Protein AF-A0AAV1AMB6-F1 (afdb_monomer_lite)

InterPro domains:
  IPR016067 S-adenosylmethionine decarboxylase, core [SSF56276] (32-136)
  IPR048283 S-adenosylmethionine decarboxylase-like [PF01536] (39-136)
  IPR048283 S-adenosylmethionine decarboxylase-like [PTHR11570] (51-136)

Secondary structure (DSSP, 8-state):
-EEEEEESS-------HHHHHHHSSS-EEEEEESTTSSS-EEEEEEGGGS--S-------GGG---EEEEE--S--HHHHHTTBGGG-S-HHHHHHHTSGGGTSTT-EEEEEE-SSB-EEEEEEETTEEEEEEE--

Radius of gyration: 18.27 Å; chains: 1; bounding box: 45×39×48 Å

Sequence (136 aa):
MALSVSRAMSKGIVMTVPVLDELRPLQIAVSRLNPLSRHHYHHHTPFDLLPNCASADSVSPADSVYTLEMCMTGLDREKASVFFKEQTGSAAEMTVNSGIRKILPNSEICDLDFEPCGYSMNSVEGPVVSTIHITP

pLDDT: mean 76.68, std 20.26, range [31.86, 97.88]

Organism: Vicia faba (NCBI:txid3906)

Structure (mmCIF, N/CA/C/O backbone):
data_AF-A0AAV1AMB6-F1
#
_entry.id   AF-A0AAV1AMB6-F1
#
loop_
_atom_site.group_PDB
_atom_site.id
_atom_site.type_symbol
_atom_site.label_atom_id
_atom_site.label_alt_id
_atom_site.label_comp_id
_atom_site.label_asym_id
_atom_site.label_entity_id
_atom_site.label_seq_id
_atom_site.pdbx_PDB_ins_code
_atom_site.Cartn_x
_atom_site.Cartn_y
_atom_site.Cartn_z
_atom_site.occupancy
_atom_site.B_iso_or_equiv
_atom_site.auth_seq_id
_atom_site.auth_comp_id
_atom_site.auth_asym_id
_atom_site.auth_atom_id
_atom_site.pdbx_PDB_model_num
ATOM 1 N N . MET A 1 1 ? 0.032 6.257 3.349 1.00 52.72 1 MET A N 1
ATOM 2 C CA . MET A 1 1 ? 0.158 4.915 2.740 1.00 52.72 1 MET A CA 1
ATOM 3 C C . MET A 1 1 ? 1.178 4.991 1.621 1.00 52.72 1 MET A C 1
ATOM 5 O O . MET A 1 1 ? 1.025 5.828 0.741 1.00 52.72 1 MET A O 1
ATOM 9 N N . ALA A 1 2 ? 2.216 4.166 1.682 1.00 42.75 2 ALA A N 1
ATOM 10 C CA . ALA A 1 2 ? 3.130 3.942 0.570 1.00 42.75 2 ALA A CA 1
ATOM 11 C C . ALA A 1 2 ? 2.817 2.562 -0.017 1.00 42.75 2 ALA A C 1
ATOM 13 O O . ALA A 1 2 ? 2.821 1.593 0.735 1.00 42.75 2 ALA A O 1
ATOM 14 N N . LEU A 1 3 ? 2.493 2.481 -1.307 1.00 43.34 3 LEU A N 1
ATOM 15 C CA . LEU A 1 3 ? 2.370 1.223 -2.049 1.00 43.34 3 LEU A CA 1
ATOM 16 C C . LEU A 1 3 ? 3.517 1.175 -3.055 1.00 43.34 3 LEU A C 1
ATOM 18 O O . LEU A 1 3 ? 3.627 2.078 -3.882 1.00 43.34 3 LEU A O 1
ATOM 22 N N . SER A 1 4 ? 4.343 0.138 -2.995 1.00 43.19 4 SER A N 1
ATOM 23 C CA . SER A 1 4 ? 5.342 -0.158 -4.022 1.00 43.19 4 SER A CA 1
ATOM 24 C C . SER A 1 4 ? 5.022 -1.520 -4.629 1.00 43.19 4 SER A C 1
ATOM 26 O O . SER A 1 4 ? 4.852 -2.494 -3.899 1.00 43.19 4 SER A O 1
ATOM 28 N N . VAL A 1 5 ? 4.868 -1.588 -5.951 1.00 44.00 5 VAL A N 1
ATOM 29 C CA . VAL A 1 5 ? 4.666 -2.834 -6.706 1.00 44.00 5 VAL A CA 1
ATOM 30 C C . VAL A 1 5 ? 5.77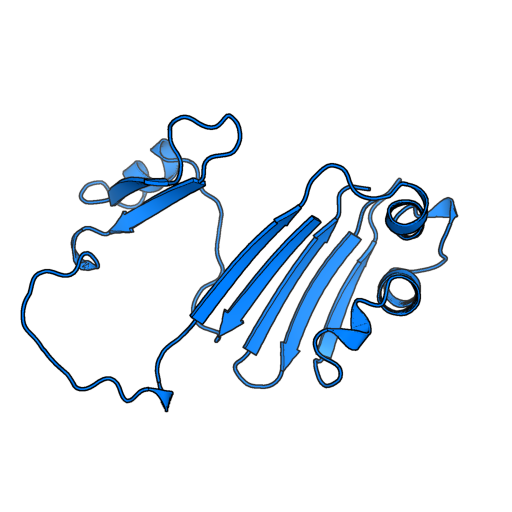9 -2.933 -7.736 1.00 44.00 5 VAL A C 1
ATOM 32 O O . VAL A 1 5 ? 5.899 -2.058 -8.593 1.00 44.00 5 VAL A O 1
ATOM 35 N N . SER A 1 6 ? 6.572 -3.997 -7.668 1.00 42.84 6 SER A N 1
ATOM 36 C CA . SER A 1 6 ? 7.740 -4.203 -8.525 1.00 42.84 6 SER A CA 1
ATOM 37 C C . SER A 1 6 ? 7.804 -5.647 -9.005 1.00 42.84 6 SER A C 1
ATOM 39 O O . SER A 1 6 ? 7.427 -6.566 -8.287 1.00 42.84 6 SER A O 1
ATOM 41 N N . ARG A 1 7 ? 8.334 -5.897 -10.202 1.00 38.09 7 ARG A N 1
ATOM 42 C CA . ARG A 1 7 ? 8.769 -7.253 -10.582 1.00 38.09 7 ARG A CA 1
ATOM 43 C C . ARG A 1 7 ? 10.140 -7.516 -9.939 1.00 38.09 7 ARG A C 1
ATOM 45 O O . ARG A 1 7 ? 11.007 -6.647 -9.960 1.00 38.09 7 ARG A O 1
ATOM 52 N N . ALA A 1 8 ? 10.312 -8.662 -9.287 1.00 34.62 8 ALA A N 1
ATOM 53 C CA . ALA A 1 8 ? 11.448 -8.958 -8.424 1.00 34.62 8 ALA A CA 1
ATOM 54 C C . ALA A 1 8 ? 12.783 -8.868 -9.174 1.00 34.62 8 ALA A C 1
ATOM 56 O O . ALA A 1 8 ? 13.023 -9.654 -10.083 1.00 34.62 8 ALA A O 1
ATOM 57 N N . MET A 1 9 ? 13.627 -7.926 -8.741 1.00 33.75 9 MET A N 1
ATOM 58 C CA . MET A 1 9 ? 15.087 -8.008 -8.563 1.00 33.75 9 MET A CA 1
ATOM 59 C C . MET A 1 9 ? 15.552 -6.668 -7.967 1.00 33.75 9 MET A C 1
ATOM 61 O O . MET A 1 9 ? 15.966 -5.775 -8.693 1.00 33.75 9 MET A O 1
ATOM 65 N N . SER A 1 10 ? 15.399 -6.501 -6.647 1.00 31.86 10 SER A N 1
ATOM 66 C CA . SER A 1 10 ? 16.163 -5.591 -5.765 1.00 31.86 10 SER A CA 1
ATOM 67 C C . SER A 1 10 ? 15.324 -5.256 -4.528 1.00 31.86 10 SER A C 1
ATOM 69 O O . SER A 1 10 ? 14.202 -4.766 -4.634 1.00 31.86 10 SER A O 1
ATOM 71 N N . LYS A 1 11 ? 15.869 -5.516 -3.336 1.00 32.16 11 LYS A N 1
ATOM 72 C CA . L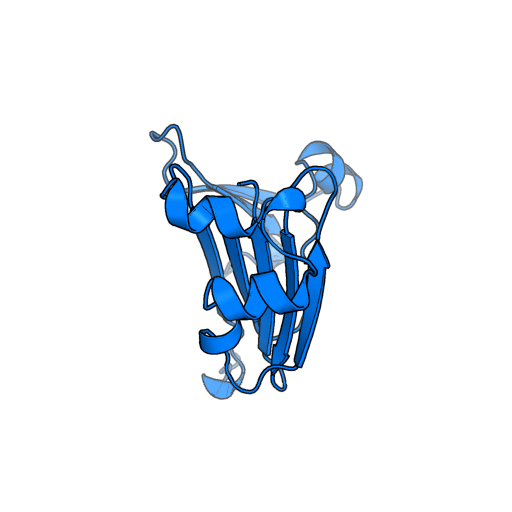YS A 1 11 ? 15.335 -4.978 -2.081 1.00 32.16 11 LYS A CA 1
ATOM 73 C C . LYS A 1 11 ? 15.679 -3.486 -2.056 1.00 32.16 11 LYS A C 1
ATOM 75 O O . LYS A 1 11 ? 16.844 -3.141 -1.882 1.00 32.16 11 LYS A O 1
ATOM 80 N N . GLY A 1 12 ? 14.696 -2.611 -2.257 1.00 35.28 12 GLY A N 1
ATOM 81 C CA . GLY A 1 12 ? 14.895 -1.167 -2.137 1.00 35.28 12 GLY A CA 1
ATOM 82 C C . GLY A 1 12 ? 15.189 -0.789 -0.685 1.00 35.28 12 GLY A C 1
ATOM 83 O O . GLY A 1 12 ? 14.302 -0.850 0.159 1.00 35.28 12 GLY A O 1
ATOM 84 N N . ILE A 1 13 ? 16.434 -0.423 -0.381 1.00 36.38 13 ILE A N 1
ATOM 85 C CA . ILE A 1 13 ? 16.792 0.244 0.874 1.00 36.38 13 ILE A CA 1
ATOM 86 C C . ILE A 1 13 ? 16.777 1.745 0.588 1.00 36.38 13 ILE A C 1
ATOM 88 O O . ILE A 1 13 ? 17.526 2.215 -0.268 1.00 36.38 13 ILE A O 1
ATOM 92 N N . VAL A 1 14 ? 15.945 2.507 1.299 1.00 38.84 14 VAL A N 1
ATOM 93 C CA . VAL A 1 14 ? 15.998 3.975 1.257 1.00 38.84 14 VAL A CA 1
ATOM 94 C C . VAL A 1 14 ? 17.216 4.419 2.069 1.00 38.84 14 VAL A C 1
ATOM 96 O O . VAL A 1 14 ? 17.177 4.441 3.296 1.00 38.84 14 VAL A O 1
ATOM 99 N N . MET A 1 15 ? 18.319 4.727 1.389 1.00 41.19 15 MET A N 1
ATOM 100 C CA . MET A 1 15 ? 19.526 5.300 1.992 1.00 41.19 15 MET A CA 1
ATOM 101 C C . MET A 1 15 ? 19.629 6.786 1.637 1.00 41.19 15 MET A C 1
ATOM 103 O O . MET A 1 15 ? 19.271 7.198 0.534 1.00 41.19 15 MET A O 1
ATOM 107 N N . THR A 1 16 ? 20.109 7.607 2.570 1.00 48.69 16 THR A N 1
ATOM 108 C CA . THR A 1 16 ? 20.362 9.030 2.316 1.00 48.69 16 THR A CA 1
ATOM 109 C C . THR A 1 16 ? 21.612 9.211 1.448 1.00 48.69 16 THR A C 1
ATOM 111 O O . THR A 1 16 ? 22.517 8.379 1.464 1.00 48.69 16 THR A O 1
ATOM 114 N N . VAL A 1 17 ? 21.671 10.316 0.695 1.00 53.50 17 VAL A N 1
ATOM 115 C CA . VAL A 1 17 ? 22.756 10.630 -0.263 1.00 53.50 17 VAL A CA 1
ATOM 116 C C . VAL A 1 17 ? 24.168 10.446 0.316 1.00 53.50 17 VAL A C 1
ATOM 118 O O . VAL A 1 17 ? 24.962 9.776 -0.334 1.00 53.50 17 VAL A O 1
ATOM 121 N N . PRO A 1 18 ? 24.479 10.921 1.543 1.00 55.28 18 PRO A N 1
ATOM 122 C CA . PRO A 1 18 ? 25.823 10.765 2.103 1.00 55.28 18 PRO A CA 1
ATOM 123 C C . PRO A 1 18 ? 26.230 9.298 2.294 1.00 55.28 18 PRO A C 1
ATOM 125 O O . PRO A 1 18 ? 27.375 8.940 2.056 1.00 55.28 18 PRO A O 1
ATOM 128 N N . VAL A 1 19 ? 25.280 8.434 2.665 1.00 60.16 19 VAL A N 1
ATOM 129 C CA . VAL A 1 19 ? 25.523 6.995 2.856 1.00 60.16 19 VAL A CA 1
ATOM 130 C C . VAL A 1 19 ? 25.712 6.291 1.510 1.00 60.16 19 VAL A C 1
ATOM 132 O O . VAL A 1 19 ? 26.530 5.384 1.385 1.00 60.16 19 VAL A O 1
ATOM 135 N N . LEU A 1 20 ? 24.972 6.713 0.482 1.00 57.09 20 LEU A N 1
ATOM 136 C CA . LEU A 1 20 ? 25.106 6.161 -0.866 1.00 57.09 20 LEU A CA 1
ATOM 137 C C . LEU A 1 20 ? 26.442 6.537 -1.517 1.00 57.09 20 LEU A C 1
ATOM 139 O O . LEU A 1 20 ? 27.055 5.680 -2.154 1.00 57.09 20 LEU A O 1
ATOM 143 N N . ASP A 1 21 ? 26.901 7.773 -1.321 1.00 57.25 21 ASP A N 1
ATOM 144 C CA . ASP A 1 21 ? 28.190 8.247 -1.832 1.00 57.25 21 ASP A CA 1
ATOM 145 C C . ASP A 1 21 ? 29.365 7.538 -1.134 1.00 57.25 21 ASP A C 1
ATOM 147 O O . ASP A 1 21 ? 30.354 7.216 -1.782 1.00 57.25 21 ASP A O 1
ATOM 151 N N . GLU A 1 22 ? 29.262 7.194 0.155 1.00 61.50 22 GLU A N 1
ATOM 152 C CA . GLU A 1 22 ? 30.285 6.383 0.840 1.00 61.50 22 GLU A CA 1
ATOM 153 C C . GLU A 1 22 ? 30.365 4.944 0.304 1.00 61.50 22 GLU A C 1
ATOM 155 O O . GLU A 1 22 ? 31.454 4.381 0.170 1.00 61.50 22 GLU A O 1
ATOM 160 N N . LEU A 1 23 ? 29.219 4.343 -0.032 1.00 62.22 23 LEU A N 1
ATOM 161 C CA . LEU A 1 23 ? 29.148 2.977 -0.564 1.00 62.22 23 LEU A CA 1
ATOM 162 C C . LEU A 1 23 ? 29.512 2.895 -2.053 1.00 62.22 23 LEU A C 1
ATOM 164 O O . LEU A 1 23 ? 29.952 1.841 -2.519 1.00 62.22 23 LEU A O 1
ATOM 168 N N . ARG A 1 24 ? 29.340 3.989 -2.806 1.00 61.44 24 ARG A N 1
ATOM 169 C CA . ARG A 1 24 ? 29.793 4.144 -4.196 1.00 61.44 24 ARG A CA 1
ATOM 170 C C . ARG A 1 24 ? 30.381 5.547 -4.415 1.00 61.44 24 ARG A C 1
ATOM 172 O O . ARG A 1 24 ? 29.666 6.430 -4.881 1.00 61.44 24 ARG A O 1
ATOM 179 N N . PRO A 1 25 ? 31.697 5.724 -4.169 1.00 55.78 25 PRO A N 1
ATOM 180 C CA . PRO A 1 25 ? 32.390 7.023 -4.131 1.00 55.78 25 PRO A CA 1
ATOM 181 C C . PRO A 1 25 ? 32.295 7.895 -5.380 1.00 55.78 25 PRO A C 1
ATOM 183 O O . PRO A 1 25 ? 32.633 9.075 -5.337 1.00 55.78 25 PRO A O 1
ATOM 186 N N . LEU A 1 26 ? 31.886 7.337 -6.515 1.00 53.22 26 LEU A N 1
ATOM 187 C CA . LEU A 1 26 ? 31.784 8.054 -7.771 1.00 53.22 26 LEU A CA 1
ATOM 188 C C . LEU A 1 26 ? 30.575 7.509 -8.526 1.00 53.22 26 LEU A C 1
ATOM 190 O O . LEU A 1 26 ? 30.450 6.299 -8.682 1.00 53.22 26 LEU A O 1
ATOM 194 N N . GLN A 1 27 ? 29.753 8.430 -9.038 1.00 61.31 27 GLN A N 1
ATOM 195 C CA . GLN A 1 27 ? 28.689 8.217 -10.022 1.00 61.31 27 GLN A CA 1
ATOM 196 C C . GLN A 1 27 ? 27.282 7.868 -9.507 1.00 61.31 27 GLN A C 1
ATOM 198 O O . GLN A 1 27 ? 26.677 6.918 -9.994 1.00 61.31 27 GLN A O 1
ATOM 203 N N . ILE A 1 28 ? 26.665 8.719 -8.683 1.00 65.56 28 ILE A N 1
ATOM 204 C CA . ILE A 1 28 ? 25.199 8.733 -8.522 1.00 65.56 28 ILE A CA 1
ATOM 205 C C . ILE A 1 28 ? 24.643 10.056 -9.056 1.00 65.56 28 ILE A C 1
ATOM 207 O O . ILE A 1 28 ? 24.944 11.130 -8.541 1.00 65.56 28 ILE A O 1
ATOM 211 N N . ALA A 1 29 ? 23.831 9.991 -10.109 1.00 66.69 29 ALA A N 1
ATOM 212 C CA . ALA A 1 29 ? 23.056 11.122 -10.590 1.00 66.69 29 ALA A CA 1
ATOM 213 C C . ALA A 1 29 ? 21.813 11.286 -9.714 1.00 66.69 29 ALA A C 1
ATOM 215 O O . ALA A 1 29 ? 21.058 10.335 -9.501 1.00 66.69 29 ALA A O 1
ATOM 216 N N . VAL A 1 30 ? 21.600 12.501 -9.211 1.00 74.06 30 VAL A N 1
ATOM 217 C CA . VAL A 1 30 ? 20.435 12.849 -8.397 1.00 74.06 30 VAL A CA 1
ATOM 218 C C . VAL A 1 30 ? 19.509 13.726 -9.217 1.00 74.06 30 VAL A C 1
ATOM 220 O O . VAL A 1 30 ? 19.880 14.821 -9.632 1.00 74.06 30 VAL A O 1
ATOM 223 N N . SER A 1 31 ? 18.282 13.267 -9.417 1.00 78.62 31 SER A N 1
ATOM 224 C CA . SER A 1 31 ? 17.223 14.032 -10.069 1.00 78.62 31 SER A CA 1
ATOM 225 C C . SER A 1 31 ? 16.107 14.338 -9.074 1.00 78.62 31 SER A C 1
ATOM 227 O O . SER A 1 31 ? 15.761 13.511 -8.230 1.00 78.62 31 SER A O 1
ATOM 229 N N . ARG A 1 32 ? 15.554 15.555 -9.145 1.00 80.69 32 ARG A N 1
ATOM 230 C CA . ARG A 1 32 ? 14.358 15.942 -8.390 1.00 80.69 32 ARG A CA 1
ATOM 231 C C . ARG A 1 32 ? 13.170 16.002 -9.335 1.00 80.69 32 ARG A C 1
ATOM 233 O O . ARG A 1 32 ? 13.131 16.856 -10.219 1.00 80.69 32 ARG A O 1
ATOM 240 N N . LEU A 1 33 ? 12.197 15.125 -9.132 1.00 81.19 33 LEU A N 1
ATOM 241 C CA . LEU A 1 33 ? 10.934 15.158 -9.861 1.00 81.19 33 LEU A CA 1
ATOM 242 C C . LEU A 1 33 ? 9.961 16.089 -9.137 1.00 81.19 33 LEU A C 1
ATOM 244 O O . LEU A 1 33 ? 9.772 15.972 -7.927 1.00 81.19 33 LEU A O 1
ATOM 248 N N . ASN A 1 34 ? 9.330 16.988 -9.894 1.00 80.00 34 ASN A N 1
ATOM 249 C CA . ASN A 1 34 ? 8.431 18.032 -9.392 1.00 80.00 34 ASN A CA 1
ATOM 250 C C . ASN A 1 34 ? 9.082 19.007 -8.375 1.00 80.00 34 ASN A C 1
ATOM 252 O O . ASN A 1 34 ? 8.548 19.219 -7.287 1.00 80.00 34 ASN A O 1
ATOM 256 N N . PRO A 1 35 ? 10.235 19.628 -8.698 1.00 78.94 35 PRO A N 1
ATOM 257 C CA . PRO A 1 35 ? 11.089 20.323 -7.724 1.00 78.94 35 PRO A CA 1
ATOM 258 C C . PRO A 1 35 ? 10.468 21.575 -7.087 1.00 78.94 35 PRO A C 1
ATOM 260 O O . PRO A 1 35 ? 10.953 22.035 -6.057 1.00 78.94 35 PRO A O 1
ATOM 263 N N . LEU A 1 36 ? 9.418 22.141 -7.687 1.00 78.69 36 LEU A N 1
ATOM 264 C CA . LEU A 1 36 ? 8.729 23.328 -7.168 1.00 78.69 36 LEU A CA 1
ATOM 265 C C . LEU A 1 36 ? 7.636 22.983 -6.144 1.00 78.69 36 LEU A C 1
ATOM 267 O O . LEU A 1 36 ? 7.082 23.873 -5.502 1.00 78.69 36 LEU A O 1
ATOM 271 N N . SER A 1 37 ? 7.316 21.699 -5.984 1.00 85.56 37 SER A N 1
ATOM 272 C CA . SER A 1 37 ? 6.314 21.216 -5.041 1.00 85.56 37 SER A CA 1
ATOM 273 C C . SER A 1 37 ? 6.938 20.872 -3.687 1.00 85.56 37 SER A C 1
ATOM 275 O O . SER A 1 37 ? 8.049 20.342 -3.596 1.00 85.56 37 SER A O 1
ATOM 277 N N . 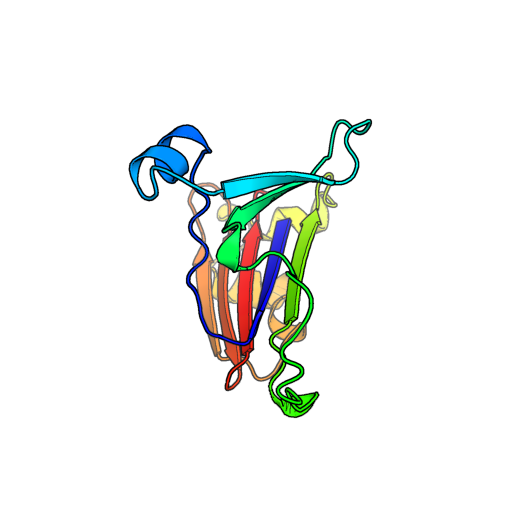ARG A 1 38 ? 6.176 21.087 -2.604 1.00 79.69 38 ARG A N 1
ATOM 278 C CA . ARG A 1 38 ? 6.520 20.546 -1.273 1.00 79.69 38 ARG A CA 1
ATOM 279 C C . ARG A 1 38 ? 6.612 19.020 -1.281 1.00 79.69 38 ARG A C 1
ATOM 281 O O . ARG A 1 38 ? 7.422 18.465 -0.549 1.00 79.69 38 ARG A O 1
ATOM 288 N N . HIS A 1 39 ? 5.811 18.365 -2.117 1.00 82.38 39 HIS A N 1
ATOM 289 C CA . HIS A 1 39 ? 5.908 16.937 -2.394 1.00 82.38 39 HIS A CA 1
ATOM 290 C C . HIS A 1 39 ? 6.680 16.739 -3.700 1.00 82.38 39 HIS A C 1
ATOM 292 O O . HIS A 1 39 ? 6.130 16.949 -4.784 1.00 82.38 39 HIS A O 1
ATOM 298 N N . HIS A 1 40 ? 7.951 16.367 -3.581 1.00 83.19 40 HIS A N 1
ATOM 299 C CA . HIS A 1 40 ? 8.844 16.064 -4.695 1.00 83.19 40 HIS A CA 1
ATOM 300 C C . HIS A 1 40 ? 9.569 14.745 -4.433 1.00 83.19 40 HIS A C 1
ATOM 302 O O . HIS A 1 40 ? 9.754 14.351 -3.281 1.00 83.19 40 HIS A O 1
ATOM 308 N N . TYR A 1 41 ? 9.984 14.073 -5.503 1.00 80.25 41 TYR A N 1
ATOM 309 C CA . TYR A 1 41 ? 10.726 12.818 -5.405 1.00 80.25 41 TYR A CA 1
ATOM 310 C C . TYR A 1 41 ? 12.197 13.063 -5.695 1.00 80.25 41 TYR A C 1
ATOM 312 O O . TYR A 1 41 ? 12.543 13.789 -6.627 1.00 80.25 41 TYR A O 1
ATOM 320 N N . HIS A 1 42 ? 13.053 12.433 -4.903 1.00 83.50 42 HIS A N 1
ATOM 321 C CA . HIS A 1 42 ? 14.475 12.331 -5.175 1.00 83.50 42 HIS A CA 1
ATOM 322 C C . HIS A 1 42 ? 14.747 10.975 -5.806 1.00 83.50 42 HIS A C 1
ATOM 324 O O . HIS A 1 42 ? 14.476 9.947 -5.192 1.00 83.50 42 HIS A O 1
ATOM 330 N N . HIS A 1 43 ? 15.279 10.975 -7.020 1.00 81.75 43 HIS A N 1
ATOM 331 C CA . HIS 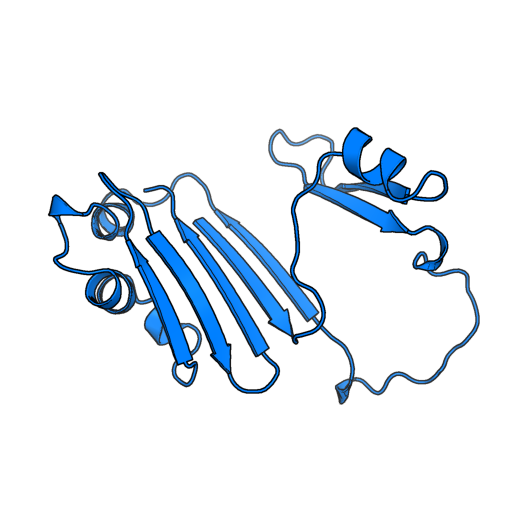A 1 43 ? 15.647 9.759 -7.723 1.00 81.75 43 HIS A CA 1
ATOM 332 C C . HIS A 1 43 ? 17.160 9.730 -7.926 1.00 81.75 43 HIS A C 1
ATOM 334 O O . HIS A 1 43 ? 17.741 10.660 -8.488 1.00 81.75 43 HIS A O 1
ATOM 340 N N . HIS A 1 44 ? 17.778 8.667 -7.418 1.00 80.06 44 HIS A N 1
ATOM 341 C CA . HIS A 1 44 ? 19.218 8.452 -7.402 1.00 80.06 44 HIS A CA 1
ATOM 342 C C . HIS A 1 44 ? 19.550 7.277 -8.317 1.00 80.06 44 HIS A C 1
ATOM 344 O O . HIS A 1 44 ? 19.140 6.152 -8.041 1.00 80.06 44 HIS A O 1
ATOM 350 N N . THR A 1 45 ? 20.299 7.521 -9.389 1.00 73.75 45 THR A N 1
ATOM 351 C CA . THR A 1 45 ? 20.672 6.483 -10.360 1.00 73.75 45 THR A CA 1
ATOM 352 C C . THR A 1 45 ? 22.173 6.474 -10.595 1.00 73.75 45 THR A C 1
ATOM 354 O O . THR A 1 45 ? 22.742 7.544 -10.812 1.00 73.75 45 THR A O 1
ATOM 357 N N . PRO A 1 46 ? 22.831 5.306 -10.619 1.00 73.25 46 PRO A N 1
ATOM 358 C CA . PRO A 1 46 ? 24.217 5.215 -11.061 1.00 73.25 46 PRO A CA 1
ATOM 359 C C . PRO A 1 46 ? 24.408 5.827 -12.457 1.00 73.25 46 PRO A C 1
ATOM 361 O O . PRO A 1 46 ? 23.541 5.625 -13.308 1.00 73.25 46 PRO A O 1
ATOM 364 N N . PHE A 1 47 ? 25.512 6.541 -12.727 1.00 64.50 47 PHE A N 1
ATOM 365 C CA . PHE A 1 47 ? 25.728 7.108 -14.075 1.00 64.50 47 PHE A CA 1
ATOM 366 C C . PHE A 1 47 ? 25.842 6.024 -15.153 1.00 64.50 47 PHE A C 1
ATOM 368 O O . PHE A 1 47 ? 25.375 6.248 -16.262 1.00 64.50 47 PHE A O 1
ATOM 375 N N . ASP A 1 48 ? 26.367 4.841 -14.826 1.00 62.59 48 ASP A N 1
ATOM 376 C CA . ASP A 1 48 ? 26.454 3.707 -15.763 1.00 62.59 48 ASP A CA 1
ATOM 377 C C . ASP A 1 48 ? 25.083 3.126 -16.162 1.00 62.59 48 ASP A C 1
ATOM 379 O O . ASP A 1 48 ? 24.987 2.352 -17.111 1.00 62.59 48 ASP A O 1
ATOM 383 N N . LEU A 1 49 ? 24.017 3.487 -15.436 1.00 59.34 49 LEU A N 1
ATOM 384 C CA . LEU A 1 49 ? 22.626 3.142 -15.752 1.00 59.34 49 LEU A CA 1
ATOM 385 C C . LEU A 1 49 ? 21.844 4.326 -16.336 1.00 59.34 49 LEU A C 1
ATOM 387 O O . LEU A 1 49 ? 20.669 4.173 -16.678 1.00 59.34 49 LEU A O 1
ATOM 391 N N . LEU A 1 50 ? 22.466 5.504 -16.468 1.00 53.78 50 LEU A N 1
ATOM 392 C CA . LEU A 1 50 ? 21.914 6.535 -17.338 1.00 53.78 50 LEU A CA 1
ATOM 393 C C . LEU A 1 50 ? 21.992 6.012 -18.774 1.00 53.78 50 LEU A C 1
ATOM 395 O O . LEU A 1 50 ? 22.967 5.346 -19.124 1.00 53.78 50 LEU A O 1
ATOM 399 N N . PRO A 1 51 ? 20.998 6.302 -19.625 1.00 49.09 51 PRO A N 1
ATOM 400 C CA . PRO A 1 51 ? 21.037 5.880 -21.011 1.00 49.09 51 PRO A CA 1
ATOM 401 C C . PRO A 1 51 ? 22.139 6.662 -21.737 1.00 49.09 51 PRO A C 1
ATOM 403 O O . PRO A 1 51 ? 21.884 7.679 -22.378 1.00 49.09 51 PRO A O 1
ATOM 406 N N . ASN A 1 52 ? 23.381 6.187 -21.655 1.00 43.34 52 ASN A N 1
ATOM 407 C CA . ASN A 1 52 ? 24.346 6.434 -22.706 1.00 43.34 52 ASN A CA 1
ATOM 408 C C . ASN A 1 52 ? 23.842 5.662 -23.923 1.00 43.34 52 ASN A C 1
ATOM 410 O O . ASN A 1 52 ? 23.641 4.449 -23.888 1.00 43.34 52 ASN A O 1
ATOM 414 N N . CYS A 1 53 ? 23.541 6.411 -24.976 1.00 49.16 53 CYS A N 1
ATOM 415 C CA . CYS A 1 53 ? 23.071 5.881 -26.241 1.00 49.16 53 CYS A CA 1
ATOM 416 C C . CYS A 1 53 ? 23.991 4.739 -26.729 1.00 49.16 53 CYS A C 1
ATOM 418 O O . CYS A 1 53 ? 25.210 4.896 -26.722 1.00 49.16 53 CYS A O 1
ATOM 420 N N . ALA A 1 54 ? 23.366 3.656 -27.211 1.00 45.09 54 ALA A N 1
ATOM 421 C CA . ALA A 1 54 ? 23.925 2.523 -27.963 1.00 45.09 54 ALA A CA 1
ATOM 422 C C . ALA A 1 54 ? 24.460 1.295 -27.186 1.00 45.09 54 ALA A C 1
ATOM 424 O O . ALA A 1 54 ? 25.653 1.016 -27.149 1.00 45.09 54 ALA A O 1
ATOM 425 N N . SER A 1 55 ? 23.536 0.433 -26.756 1.00 46.94 55 SER A N 1
ATOM 426 C CA . SER A 1 55 ? 23.394 -0.892 -27.379 1.00 46.94 55 SER A CA 1
ATOM 427 C C . SER A 1 55 ? 21.936 -1.317 -27.250 1.00 46.94 55 SER A C 1
ATOM 429 O O . SER A 1 55 ? 21.444 -1.562 -26.151 1.00 46.94 55 SER A O 1
ATOM 431 N N . ALA A 1 56 ? 21.219 -1.330 -28.372 1.00 48.97 56 ALA A N 1
ATOM 432 C CA . ALA A 1 56 ? 19.880 -1.891 -28.444 1.00 48.97 56 ALA A CA 1
ATOM 433 C C . ALA A 1 56 ? 19.989 -3.421 -28.434 1.00 48.97 56 ALA A C 1
ATOM 435 O O . ALA A 1 56 ? 19.740 -4.066 -29.449 1.00 48.97 56 ALA A O 1
ATOM 436 N N . ASP A 1 57 ? 20.364 -4.001 -27.292 1.00 51.28 57 ASP A N 1
ATOM 437 C CA . ASP A 1 57 ? 19.874 -5.342 -27.003 1.00 51.28 57 ASP A CA 1
ATOM 438 C C . ASP A 1 57 ? 18.362 -5.191 -26.903 1.00 51.28 57 ASP A C 1
ATOM 440 O O . ASP A 1 57 ? 17.845 -4.421 -26.089 1.00 51.28 57 ASP A O 1
ATOM 444 N N . SER A 1 58 ? 17.650 -5.828 -27.826 1.00 53.06 58 SER A N 1
ATOM 445 C CA . SER A 1 58 ? 16.198 -5.818 -27.871 1.00 53.06 58 SER A CA 1
ATOM 446 C C . SER A 1 58 ? 15.674 -6.529 -26.627 1.00 53.06 58 SER A C 1
ATOM 448 O O . SER A 1 58 ? 15.380 -7.723 -26.669 1.00 53.06 58 SER A O 1
ATOM 450 N N . VAL A 1 59 ? 15.590 -5.813 -25.504 1.00 52.59 59 VAL A N 1
ATOM 451 C CA . VAL A 1 59 ? 14.875 -6.276 -24.320 1.00 52.59 59 VAL A CA 1
ATOM 452 C C . VAL A 1 59 ? 13.449 -6.495 -24.788 1.00 52.59 59 VAL A C 1
ATOM 454 O O . VAL A 1 59 ? 12.752 -5.553 -25.177 1.00 52.59 59 VAL A O 1
ATOM 457 N N . SER A 1 60 ? 13.040 -7.760 -24.841 1.00 58.56 60 SER A N 1
ATOM 458 C CA . SER A 1 60 ? 11.670 -8.079 -25.192 1.00 58.56 60 SER A CA 1
ATOM 459 C C . SER A 1 60 ? 10.759 -7.373 -24.173 1.00 58.56 60 SER A C 1
ATOM 461 O O . SER A 1 60 ? 11.101 -7.304 -22.987 1.00 58.56 60 SER A O 1
ATOM 463 N N . PRO A 1 61 ? 9.594 -6.829 -24.569 1.00 59.41 61 PRO A N 1
ATOM 464 C CA . PRO A 1 61 ? 8.673 -6.204 -23.616 1.00 59.41 61 PRO A CA 1
ATOM 465 C C . PRO A 1 61 ? 8.293 -7.145 -22.458 1.00 59.41 61 PRO A C 1
ATOM 467 O O . PRO A 1 61 ? 7.935 -6.687 -21.376 1.00 59.41 61 PRO A O 1
ATOM 470 N N . ALA A 1 62 ? 8.416 -8.460 -22.673 1.00 60.44 62 ALA A N 1
ATOM 471 C CA . ALA A 1 62 ? 8.171 -9.501 -21.684 1.00 60.44 62 ALA A CA 1
ATOM 472 C C . ALA A 1 62 ? 9.236 -9.577 -20.571 1.00 60.44 62 ALA A C 1
ATOM 474 O O . ALA A 1 62 ? 8.953 -10.145 -19.514 1.00 60.44 62 ALA A O 1
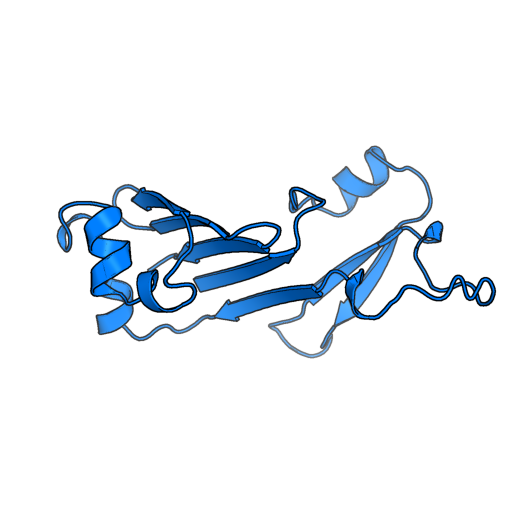ATOM 475 N N . ASP A 1 63 ? 10.411 -8.968 -20.747 1.00 65.50 63 ASP A N 1
ATOM 476 C CA . ASP A 1 63 ? 11.523 -8.992 -19.782 1.00 65.50 63 ASP A CA 1
ATOM 477 C C . ASP A 1 63 ? 11.705 -7.669 -19.030 1.00 65.50 63 ASP A C 1
ATOM 479 O O . ASP A 1 63 ? 12.505 -7.577 -18.100 1.00 65.50 63 ASP A O 1
ATOM 483 N N . SER A 1 64 ? 10.927 -6.641 -19.381 1.00 74.56 64 SER A N 1
ATOM 484 C CA . SER A 1 64 ? 10.963 -5.366 -18.670 1.00 74.56 64 SER A CA 1
ATOM 485 C C . SER A 1 64 ? 10.390 -5.499 -17.254 1.00 74.56 64 SER A C 1
ATOM 487 O O . SER A 1 64 ? 9.366 -6.152 -17.011 1.00 74.56 64 SER A O 1
ATOM 489 N N . VAL A 1 65 ? 11.080 -4.872 -16.303 1.00 78.81 65 VAL A N 1
ATOM 490 C CA . VAL A 1 65 ? 10.656 -4.742 -14.908 1.00 78.81 65 VAL A CA 1
ATOM 491 C C . VAL A 1 65 ? 10.062 -3.355 -14.731 1.00 78.81 65 VAL A C 1
ATOM 493 O O . VAL A 1 65 ? 10.712 -2.352 -15.013 1.00 78.81 65 VAL A O 1
ATOM 496 N N . TYR A 1 66 ? 8.826 -3.312 -14.248 1.00 81.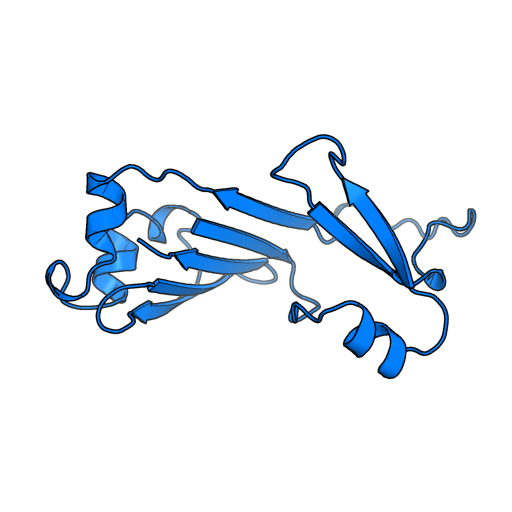38 66 TYR A N 1
ATOM 497 C CA . TYR A 1 66 ? 8.155 -2.073 -13.887 1.00 81.38 66 TYR A CA 1
ATOM 498 C C . TYR A 1 66 ? 8.103 -1.962 -12.369 1.00 81.38 66 TYR A C 1
ATOM 500 O O . TYR A 1 66 ? 7.774 -2.938 -11.691 1.00 81.38 66 TYR A O 1
ATOM 508 N N . THR A 1 67 ? 8.411 -0.767 -11.875 1.00 81.38 67 THR A N 1
ATOM 509 C CA . THR A 1 67 ? 8.284 -0.381 -10.470 1.00 81.38 67 THR A CA 1
ATOM 510 C C . THR A 1 67 ? 7.290 0.768 -10.394 1.00 81.38 67 THR A C 1
ATOM 512 O O . THR A 1 67 ? 7.484 1.802 -11.034 1.00 81.38 67 THR A O 1
ATOM 515 N N . LEU A 1 68 ? 6.214 0.577 -9.636 1.00 84.94 68 LEU A N 1
ATOM 516 C CA . LEU A 1 68 ? 5.184 1.577 -9.383 1.00 84.94 68 LEU A CA 1
ATOM 517 C C . LEU A 1 68 ? 5.197 1.938 -7.904 1.00 84.94 68 LEU A C 1
ATOM 519 O O . LEU A 1 68 ? 4.922 1.086 -7.064 1.00 84.94 68 LEU A O 1
ATOM 523 N N . GLU A 1 69 ? 5.465 3.205 -7.601 1.00 86.00 69 GLU A N 1
ATOM 524 C CA . GLU A 1 69 ? 5.438 3.742 -6.242 1.00 86.00 69 GLU A CA 1
ATOM 525 C C . GLU A 1 69 ? 4.315 4.773 -6.107 1.00 86.00 69 GLU A C 1
ATOM 527 O O . GLU A 1 69 ? 4.190 5.697 -6.912 1.00 86.00 69 GLU A O 1
ATOM 532 N N . MET A 1 70 ? 3.487 4.622 -5.076 1.00 85.38 70 MET A N 1
ATOM 533 C CA . MET A 1 70 ? 2.423 5.560 -4.732 1.00 85.38 70 MET A CA 1
ATOM 534 C C . MET A 1 70 ? 2.596 6.031 -3.294 1.00 85.38 70 MET A C 1
ATOM 536 O O . MET A 1 70 ? 2.435 5.245 -2.362 1.00 85.38 70 MET A O 1
ATOM 540 N N . CYS A 1 71 ? 2.851 7.326 -3.110 1.00 88.00 71 CYS A N 1
ATOM 541 C CA . CYS A 1 71 ? 2.833 7.975 -1.803 1.00 88.00 71 CYS A CA 1
ATOM 542 C C . CYS A 1 71 ? 1.508 8.717 -1.609 1.00 88.00 71 CYS A C 1
ATOM 544 O O . CYS A 1 71 ? 1.223 9.691 -2.302 1.00 88.00 71 CYS A O 1
ATOM 546 N N . MET A 1 72 ? 0.706 8.267 -0.646 1.00 88.25 72 MET A N 1
ATOM 547 C CA . MET A 1 72 ? -0.601 8.837 -0.317 1.00 88.25 72 MET A CA 1
ATOM 548 C C . MET A 1 72 ? -0.590 9.447 1.085 1.00 88.25 72 MET A C 1
ATOM 550 O O . MET A 1 72 ? -0.210 8.784 2.059 1.00 88.25 72 MET A O 1
ATOM 554 N N . THR A 1 73 ? -1.050 10.692 1.185 1.00 88.94 73 THR A N 1
ATOM 555 C CA . THR A 1 73 ? -1.222 11.469 2.422 1.00 88.94 73 THR A CA 1
ATOM 556 C C . THR A 1 73 ? -2.671 11.949 2.538 1.00 88.94 73 THR A C 1
ATOM 558 O O . THR A 1 73 ? -3.416 11.895 1.563 1.00 88.94 73 THR A O 1
ATOM 561 N N . GLY A 1 74 ? -3.088 12.395 3.730 1.00 91.88 74 GLY A N 1
ATOM 562 C CA . GLY A 1 74 ? -4.462 12.868 3.948 1.00 91.88 74 GLY A CA 1
ATOM 563 C C . GLY A 1 74 ? -5.507 11.766 3.758 1.00 91.88 74 GLY A C 1
ATOM 564 O O . GLY A 1 74 ? -6.527 11.993 3.113 1.00 91.88 74 GLY A O 1
ATOM 565 N N . LEU A 1 75 ? -5.212 10.562 4.263 1.00 91.75 75 LEU A N 1
ATOM 566 C CA . LEU A 1 75 ? -6.118 9.421 4.170 1.00 91.75 75 LEU A CA 1
ATOM 567 C C . LEU A 1 75 ? -7.438 9.717 4.888 1.00 91.75 75 LEU A C 1
ATOM 569 O O . LEU A 1 75 ? -7.471 10.436 5.887 1.00 91.75 75 LEU A O 1
ATOM 573 N N . ASP A 1 76 ? -8.517 9.126 4.381 1.00 96.44 76 ASP A N 1
ATOM 574 C CA . ASP A 1 76 ? -9.810 9.179 5.049 1.00 96.44 76 ASP A CA 1
ATOM 575 C C . ASP A 1 76 ? -9.725 8.553 6.450 1.00 96.44 76 ASP A C 1
ATOM 577 O O . ASP A 1 76 ? -9.148 7.478 6.630 1.00 96.44 76 ASP A O 1
ATOM 581 N N . ARG A 1 77 ? -10.324 9.224 7.437 1.00 94.56 77 ARG A N 1
ATOM 582 C CA . ARG A 1 77 ? -10.226 8.838 8.848 1.00 94.56 77 ARG A CA 1
ATOM 583 C C . ARG A 1 77 ? -10.868 7.481 9.127 1.00 94.56 77 ARG A C 1
ATOM 585 O O . ARG A 1 77 ? -10.327 6.711 9.916 1.00 94.56 77 ARG A O 1
ATOM 592 N N . GLU A 1 78 ? -12.007 7.177 8.511 1.00 94.50 78 GLU A N 1
ATOM 593 C CA . GLU A 1 78 ? -12.688 5.897 8.725 1.00 94.50 78 GLU A CA 1
ATOM 594 C C . GLU A 1 78 ? -11.887 4.757 8.097 1.00 94.50 78 GLU A C 1
ATOM 596 O O . GLU A 1 78 ? -11.686 3.720 8.727 1.00 94.50 78 GLU A O 1
ATOM 601 N N . LYS A 1 79 ? -11.344 4.966 6.893 1.00 94.12 79 LYS A N 1
ATOM 602 C CA . LYS A 1 79 ? -10.470 3.981 6.236 1.00 94.12 79 LYS A CA 1
ATOM 603 C C . LYS A 1 79 ? -9.156 3.768 6.981 1.00 94.12 79 LYS A C 1
ATOM 605 O O . LYS A 1 79 ? -8.716 2.628 7.094 1.00 94.12 79 LYS A O 1
ATOM 610 N N . ALA A 1 80 ? -8.550 4.832 7.501 1.00 94.38 80 ALA A N 1
ATOM 611 C CA . ALA A 1 80 ? -7.329 4.743 8.295 1.00 94.38 80 ALA A CA 1
ATOM 612 C C . ALA A 1 80 ? -7.565 4.046 9.645 1.00 94.38 80 ALA A C 1
ATOM 614 O O . ALA A 1 80 ? -6.695 3.314 10.109 1.00 94.38 80 ALA A O 1
ATOM 615 N N . SER A 1 81 ? -8.758 4.194 10.240 1.00 95.38 81 SER A N 1
ATOM 616 C CA . SER A 1 81 ? -9.078 3.622 11.558 1.00 95.38 81 SER A CA 1
ATOM 617 C C . SER A 1 81 ? -8.902 2.100 11.647 1.00 95.38 81 SER A C 1
ATOM 619 O O . SER A 1 81 ? -8.598 1.584 12.717 1.00 95.38 81 SER A O 1
ATOM 621 N N . VAL A 1 82 ? -9.014 1.390 10.518 1.00 96.56 82 VAL A N 1
ATOM 622 C CA . VAL A 1 82 ? -8.799 -0.065 10.417 1.00 96.56 82 VAL A CA 1
ATOM 623 C C . VAL A 1 82 ? -7.381 -0.472 10.833 1.00 96.56 82 VAL A C 1
ATOM 625 O O . VAL A 1 82 ? -7.173 -1.605 11.234 1.00 96.56 82 VAL A O 1
ATOM 628 N N . PHE A 1 83 ? -6.405 0.433 10.755 1.00 95.94 83 PHE A N 1
ATOM 629 C CA . PHE A 1 83 ? -4.999 0.139 11.044 1.00 95.94 83 PHE A CA 1
ATOM 630 C C . PHE A 1 83 ? -4.570 0.535 12.467 1.00 95.94 83 PHE A C 1
ATOM 632 O O . PHE A 1 83 ? -3.375 0.592 12.767 1.00 95.94 83 PHE A O 1
ATOM 639 N N . PHE A 1 84 ? -5.531 0.816 13.351 1.00 94.81 84 PHE A N 1
ATOM 640 C CA . PHE A 1 84 ? -5.298 0.907 14.791 1.00 94.81 84 PHE A CA 1
ATOM 641 C C . PHE A 1 84 ? -5.525 -0.456 15.432 1.00 94.81 84 PHE A C 1
ATOM 643 O O . PHE A 1 84 ? -6.543 -1.102 15.190 1.00 94.81 84 PHE A O 1
ATOM 650 N N . LYS A 1 85 ? -4.599 -0.878 16.292 1.00 87.88 85 LYS A N 1
ATOM 651 C CA . LYS A 1 85 ? -4.626 -2.212 16.896 1.00 87.88 85 LYS A CA 1
ATOM 652 C C . LYS A 1 85 ? -5.836 -2.451 17.796 1.00 87.88 85 LYS A C 1
ATOM 654 O O . LYS A 1 85 ? -6.356 -3.554 17.857 1.00 87.88 85 LYS A O 1
ATOM 659 N N . GLU A 1 86 ? -6.345 -1.403 18.434 1.00 86.94 86 GLU A N 1
ATOM 660 C CA . GLU A 1 86 ? -7.577 -1.472 19.228 1.00 86.94 86 GLU A CA 1
ATOM 661 C C . GLU A 1 86 ? -8.824 -1.781 18.379 1.00 86.94 86 GLU A C 1
ATOM 663 O O . GLU A 1 86 ? -9.807 -2.311 18.894 1.00 86.94 86 GLU A O 1
ATOM 668 N N . GLN A 1 87 ? -8.787 -1.473 17.077 1.00 81.56 87 GLN A N 1
ATOM 669 C CA . GLN A 1 87 ? -9.939 -1.566 16.176 1.00 81.56 87 GLN A CA 1
ATOM 670 C C . GLN A 1 87 ? -10.020 -2.906 15.431 1.00 81.56 87 GLN A C 1
ATOM 672 O O . GLN A 1 87 ? -11.080 -3.242 14.900 1.00 81.56 87 GLN A O 1
ATOM 677 N N . THR A 1 88 ? -8.928 -3.671 15.372 1.00 77.25 88 THR A N 1
ATOM 678 C CA . THR A 1 88 ? -8.849 -4.960 14.662 1.00 77.25 88 THR A CA 1
ATOM 679 C C . THR A 1 88 ? -7.977 -5.946 15.426 1.00 77.25 88 THR A C 1
ATOM 681 O O . THR A 1 88 ? -6.914 -5.571 15.909 1.00 77.25 88 THR A O 1
ATOM 684 N N . GLY A 1 89 ? -8.368 -7.219 15.483 1.00 81.12 89 GLY A N 1
ATOM 685 C CA . GLY A 1 89 ? -7.697 -8.222 16.313 1.00 81.12 89 GLY A CA 1
ATOM 686 C C . GLY A 1 89 ? -6.382 -8.764 15.748 1.00 81.12 89 GLY A C 1
ATOM 687 O O . GLY A 1 89 ? -5.634 -9.408 16.481 1.00 81.12 89 GLY A O 1
ATOM 688 N N . SER A 1 90 ? -6.088 -8.548 14.461 1.00 94.50 90 SER A N 1
ATOM 689 C CA . SER A 1 90 ? -4.850 -9.026 13.828 1.00 94.50 90 SER A CA 1
ATOM 690 C C . SER A 1 90 ? -4.512 -8.298 12.524 1.00 94.50 90 SER A C 1
ATOM 692 O O . SER A 1 90 ? -5.391 -7.739 11.864 1.00 94.50 90 SER A O 1
ATOM 694 N N . ALA A 1 91 ? -3.249 -8.391 12.094 1.00 96.81 91 ALA A N 1
ATOM 695 C CA . ALA A 1 91 ? -2.810 -7.928 10.776 1.00 96.81 91 ALA A CA 1
ATOM 696 C C . ALA A 1 91 ? -3.628 -8.546 9.623 1.00 96.81 91 ALA A C 1
ATOM 698 O O . ALA A 1 91 ? -4.018 -7.836 8.696 1.00 96.81 91 ALA A O 1
ATOM 699 N N . ALA A 1 92 ? -3.975 -9.834 9.721 1.00 97.31 92 ALA A N 1
ATOM 700 C CA . ALA A 1 92 ? -4.801 -10.524 8.730 1.00 97.31 92 ALA A CA 1
ATOM 701 C C . ALA A 1 92 ? -6.195 -9.889 8.580 1.00 97.31 92 ALA A C 1
ATOM 703 O O . ALA A 1 92 ? -6.695 -9.720 7.463 1.00 97.31 92 ALA A O 1
ATOM 704 N N . GLU A 1 93 ? -6.815 -9.478 9.690 1.00 97.06 93 GLU A N 1
ATOM 705 C CA . GLU A 1 93 ? -8.081 -8.740 9.656 1.00 97.06 93 GLU A CA 1
ATOM 706 C C . GLU A 1 93 ? -7.911 -7.356 9.025 1.00 97.06 93 GLU A C 1
ATOM 708 O O . GLU A 1 93 ? -8.735 -6.975 8.191 1.00 97.06 93 GLU A O 1
ATOM 713 N N . MET A 1 94 ? -6.830 -6.628 9.339 1.00 97.56 94 MET A N 1
ATOM 714 C CA . MET A 1 94 ? -6.520 -5.347 8.688 1.00 97.56 94 MET A CA 1
ATOM 715 C C . MET A 1 94 ? -6.407 -5.514 7.165 1.00 97.56 94 MET A C 1
ATOM 717 O O . MET A 1 94 ? -6.999 -4.738 6.410 1.00 97.56 94 MET A O 1
ATOM 721 N N . THR A 1 95 ? -5.712 -6.557 6.699 1.00 97.56 95 THR A N 1
ATOM 722 C CA . THR A 1 95 ? -5.535 -6.892 5.275 1.00 97.56 95 THR A CA 1
ATOM 723 C C . THR A 1 95 ? -6.867 -7.121 4.555 1.00 97.56 95 THR A C 1
ATOM 725 O O . THR A 1 95 ? -7.067 -6.654 3.427 1.00 97.56 95 THR A O 1
ATOM 728 N N . VAL A 1 96 ? -7.801 -7.836 5.189 1.00 97.06 96 VAL A N 1
ATOM 729 C CA . VAL A 1 96 ? -9.109 -8.161 4.598 1.00 97.06 96 VAL A CA 1
ATOM 730 C C . VAL A 1 96 ? -10.068 -6.971 4.675 1.00 97.06 96 VAL A C 1
ATOM 732 O O . VAL A 1 96 ? -10.651 -6.595 3.654 1.00 97.06 96 VAL A O 1
ATOM 735 N N . ASN A 1 97 ? -10.202 -6.344 5.846 1.00 96.25 97 ASN A N 1
ATOM 736 C CA . ASN A 1 97 ? -11.182 -5.284 6.111 1.00 96.25 97 ASN A CA 1
ATOM 737 C C . ASN A 1 97 ? -10.879 -3.994 5.344 1.00 96.25 97 ASN A C 1
ATOM 739 O O . ASN A 1 97 ? -11.795 -3.325 4.863 1.00 96.25 97 ASN A O 1
ATOM 743 N N . SER A 1 98 ? -9.597 -3.664 5.173 1.00 95.94 98 SER A N 1
ATOM 744 C CA . SER A 1 98 ? -9.172 -2.517 4.361 1.00 95.94 98 SER A CA 1
ATOM 745 C C . SER A 1 98 ? -9.365 -2.734 2.857 1.00 95.94 98 SER A C 1
ATOM 747 O O . SER A 1 98 ? -9.374 -1.774 2.087 1.00 95.94 98 SER A O 1
ATOM 749 N N . GLY A 1 99 ? -9.521 -3.988 2.422 1.00 96.50 99 GLY A N 1
ATOM 750 C CA . GLY A 1 99 ? -9.575 -4.362 1.014 1.00 96.50 99 GLY A CA 1
ATOM 751 C C . GLY A 1 99 ? -8.207 -4.561 0.356 1.00 96.50 99 GLY A C 1
ATOM 752 O O . GLY A 1 99 ? -8.182 -4.845 -0.840 1.00 96.50 99 GLY A O 1
ATOM 753 N N . ILE A 1 100 ? -7.092 -4.488 1.099 1.00 96.44 100 ILE A N 1
ATOM 754 C CA . ILE A 1 100 ? -5.737 -4.755 0.575 1.00 96.44 100 ILE A CA 1
ATOM 755 C C . ILE A 1 100 ? -5.664 -6.120 -0.115 1.00 96.44 100 ILE A C 1
ATOM 757 O O . ILE A 1 100 ? -5.097 -6.226 -1.204 1.00 96.44 100 ILE A O 1
ATOM 761 N N . ARG A 1 101 ? -6.329 -7.146 0.436 1.00 96.75 101 ARG A N 1
ATOM 762 C CA . ARG A 1 101 ? -6.386 -8.485 -0.182 1.00 96.75 101 ARG A CA 1
ATOM 763 C C . ARG A 1 101 ? -6.927 -8.487 -1.620 1.00 96.75 101 ARG A C 1
ATOM 765 O O . ARG A 1 101 ? -6.656 -9.418 -2.369 1.00 96.75 101 ARG A O 1
ATOM 772 N N . LYS A 1 102 ? -7.701 -7.474 -2.019 1.00 95.75 102 LYS A N 1
ATOM 773 C CA . LYS A 1 102 ? -8.314 -7.382 -3.353 1.00 95.75 102 LYS A CA 1
ATOM 774 C C . LYS A 1 102 ? -7.396 -6.744 -4.402 1.00 95.75 102 LYS A C 1
ATOM 776 O O . LYS A 1 102 ? -7.747 -6.781 -5.574 1.00 95.75 102 LYS A O 1
ATOM 781 N N . ILE A 1 103 ? -6.259 -6.160 -4.002 1.00 93.19 103 ILE A N 1
ATOM 782 C CA . ILE A 1 103 ? -5.322 -5.490 -4.921 1.00 93.19 103 ILE A CA 1
ATOM 783 C C . ILE A 1 103 ? -4.615 -6.524 -5.808 1.00 93.19 103 ILE A C 1
ATOM 785 O O . ILE A 1 103 ? -4.618 -6.387 -7.027 1.00 93.19 103 ILE A O 1
ATOM 789 N N . LEU A 1 104 ? -4.059 -7.573 -5.193 1.00 92.69 104 LEU A N 1
ATOM 790 C CA . LEU A 1 104 ? -3.484 -8.743 -5.863 1.00 92.69 104 LEU A CA 1
ATOM 791 C C . LEU A 1 104 ? -4.115 -10.007 -5.256 1.00 92.69 104 LEU A C 1
ATOM 793 O O . LEU A 1 104 ? -3.607 -10.543 -4.274 1.00 92.69 104 LEU A O 1
ATOM 797 N N . PRO A 1 105 ? -5.277 -10.457 -5.767 1.00 93.62 105 PRO A N 1
ATOM 798 C CA . PRO A 1 105 ? -6.071 -11.494 -5.109 1.00 93.62 105 PRO A CA 1
ATOM 799 C C . PRO A 1 105 ? -5.373 -12.847 -4.962 1.00 93.62 105 PRO A C 1
ATOM 801 O O . PRO A 1 105 ? -5.711 -13.596 -4.040 1.00 93.62 105 PRO A O 1
ATOM 804 N N . ASN A 1 106 ? -4.423 -13.156 -5.849 1.00 95.62 106 ASN A N 1
ATOM 805 C CA . ASN A 1 106 ? -3.723 -14.438 -5.876 1.00 95.62 106 ASN A CA 1
ATOM 806 C C . ASN A 1 106 ? -2.360 -14.378 -5.178 1.00 95.62 106 ASN A C 1
ATOM 808 O O . ASN A 1 106 ? -1.678 -15.400 -5.127 1.00 95.62 106 ASN A O 1
ATOM 812 N N . SER A 1 107 ? -1.967 -13.225 -4.628 1.00 94.44 107 SER A N 1
ATOM 813 C CA . SER A 1 107 ? -0.681 -13.099 -3.961 1.00 94.44 107 SER A CA 1
ATOM 814 C C . SER A 1 107 ? -0.675 -13.778 -2.594 1.00 94.44 107 SER A C 1
ATOM 816 O O . SER A 1 107 ? -1.675 -13.835 -1.861 1.00 94.44 107 SER A O 1
ATOM 818 N N . GLU A 1 108 ? 0.493 -14.299 -2.243 1.00 97.75 108 GLU A N 1
ATOM 819 C CA . GLU A 1 108 ? 0.809 -14.716 -0.886 1.00 97.75 108 GLU A CA 1
ATOM 820 C C . GLU A 1 108 ? 1.201 -13.476 -0.087 1.00 97.75 108 GLU A C 1
ATOM 822 O O . GLU A 1 108 ? 2.110 -12.747 -0.484 1.00 97.75 108 GLU A O 1
ATOM 827 N N . ILE A 1 109 ? 0.500 -13.217 1.018 1.00 97.38 109 ILE A N 1
ATOM 828 C CA . ILE A 1 109 ? 0.682 -12.021 1.847 1.00 97.38 109 ILE A CA 1
ATOM 829 C C . ILE A 1 109 ? 1.377 -12.403 3.153 1.00 97.38 109 ILE A C 1
ATOM 831 O O . ILE A 1 109 ? 0.965 -13.342 3.829 1.00 97.38 109 ILE A O 1
ATOM 835 N N . CYS A 1 110 ? 2.398 -11.629 3.512 1.00 97.88 110 CYS A N 1
ATOM 836 C CA . CYS A 1 110 ? 3.010 -11.603 4.834 1.00 97.88 110 CYS A CA 1
ATOM 837 C C . CYS A 1 110 ? 2.736 -10.224 5.443 1.00 97.88 110 CYS A C 1
ATOM 839 O O . CYS A 1 110 ? 3.347 -9.235 5.025 1.00 97.88 110 CYS A O 1
ATOM 841 N N . ASP A 1 111 ? 1.771 -10.152 6.359 1.00 97.69 111 ASP A N 1
ATOM 842 C CA . ASP A 1 111 ? 1.324 -8.923 7.011 1.00 97.69 111 ASP A CA 1
ATOM 843 C C . ASP A 1 111 ? 1.798 -8.821 8.467 1.00 97.69 111 ASP A C 1
ATOM 845 O O . ASP A 1 111 ? 2.162 -9.803 9.115 1.00 97.69 111 ASP A O 1
ATOM 849 N N . LEU A 1 112 ? 1.862 -7.584 8.955 1.00 96.69 112 LEU A N 1
ATOM 850 C CA . LEU A 1 112 ? 2.300 -7.239 10.299 1.00 96.69 112 LEU A CA 1
ATOM 851 C C . LEU A 1 112 ? 1.570 -5.978 10.772 1.00 96.69 112 LEU A C 1
ATOM 853 O O . LEU A 1 112 ? 1.554 -4.960 10.075 1.00 96.69 112 LEU A O 1
ATOM 857 N N . ASP A 1 113 ? 1.011 -6.036 11.974 1.00 95.94 113 ASP A N 1
ATOM 858 C CA . ASP A 1 113 ? 0.453 -4.905 12.707 1.00 95.94 113 ASP A CA 1
ATOM 859 C C . ASP A 1 113 ? 1.462 -4.384 13.740 1.00 95.94 113 ASP A C 1
ATOM 861 O O . ASP A 1 113 ? 2.234 -5.140 14.335 1.00 95.94 113 ASP A O 1
ATOM 865 N N . PHE A 1 114 ? 1.457 -3.072 13.963 1.00 94.62 114 PHE A N 1
ATOM 866 C CA . PHE A 1 114 ? 2.319 -2.409 14.941 1.00 94.62 114 PHE A CA 1
ATOM 867 C C . PHE A 1 114 ? 1.515 -1.883 16.132 1.00 94.62 114 PHE A C 1
ATOM 869 O O . PHE A 1 114 ? 0.310 -1.653 16.048 1.00 94.62 114 PHE A O 1
ATOM 876 N N . GLU A 1 115 ? 2.209 -1.667 17.249 1.00 91.81 115 GLU A N 1
ATOM 877 C CA . GLU A 1 115 ? 1.647 -1.086 18.468 1.00 91.81 115 GLU A CA 1
ATOM 878 C C . GLU A 1 115 ? 2.088 0.387 18.608 1.00 91.81 115 GLU A C 1
ATOM 880 O O . GLU A 1 115 ? 3.280 0.671 18.450 1.00 91.81 115 GLU A O 1
ATOM 885 N N . PRO A 1 116 ? 1.179 1.330 18.926 1.00 92.44 116 PRO A N 1
ATOM 886 C CA . PRO A 1 116 ? -0.267 1.139 19.119 1.00 92.44 116 PRO A CA 1
ATOM 887 C C . PRO A 1 116 ? -1.085 1.083 17.823 1.00 92.44 116 PRO A C 1
ATOM 889 O O . PRO A 1 116 ? -2.270 0.751 17.814 1.00 92.44 116 PRO A O 1
ATOM 892 N N . CYS A 1 117 ? -0.468 1.444 16.706 1.00 94.88 117 CYS A N 1
ATOM 893 C CA . CYS A 1 117 ? -1.099 1.425 15.401 1.00 94.88 117 CYS A CA 1
ATOM 894 C C . CYS A 1 117 ? -0.040 1.315 14.311 1.00 94.88 117 CYS A C 1
ATOM 896 O O . CYS A 1 117 ? 1.154 1.506 14.558 1.00 94.88 117 CYS A O 1
ATOM 898 N N . GLY A 1 118 ? -0.498 1.053 13.093 1.00 93.88 118 GLY A N 1
ATOM 899 C CA . GLY A 1 118 ? 0.353 0.901 11.929 1.00 93.88 118 GLY A CA 1
ATOM 900 C C . GLY A 1 118 ? 0.259 -0.493 11.347 1.00 93.88 118 GLY A C 1
ATOM 901 O O . GLY A 1 118 ? -0.022 -1.474 12.033 1.00 93.88 118 GLY A O 1
ATOM 902 N N . TYR A 1 119 ? 0.528 -0.565 10.052 1.00 96.94 119 TYR A N 1
ATOM 903 C CA . TYR A 1 119 ? 0.449 -1.802 9.296 1.00 96.94 119 TYR A CA 1
ATOM 904 C C . TYR A 1 119 ? 1.524 -1.829 8.216 1.00 96.94 119 TYR A C 1
ATOM 906 O O . TYR A 1 119 ? 1.793 -0.819 7.555 1.00 96.94 119 TYR A O 1
ATOM 914 N N . SER A 1 120 ? 2.123 -2.998 8.024 1.00 96.12 120 SER A N 1
ATOM 915 C CA . SER A 1 120 ? 3.012 -3.285 6.909 1.00 96.12 120 SER A CA 1
ATOM 916 C C . SER A 1 120 ? 2.665 -4.639 6.320 1.00 96.12 120 SER A C 1
ATOM 918 O O . SER A 1 120 ? 2.347 -5.575 7.044 1.00 96.12 120 SER A O 1
ATOM 920 N N . MET A 1 121 ? 2.802 -4.776 5.011 1.00 96.88 121 MET A N 1
ATOM 921 C CA . MET A 1 121 ? 2.754 -6.084 4.370 1.00 96.88 121 MET A CA 1
ATOM 922 C C . MET A 1 121 ? 3.719 -6.152 3.208 1.00 96.88 121 MET A C 1
ATOM 924 O O . MET A 1 121 ? 4.026 -5.137 2.585 1.00 96.88 121 MET A O 1
ATOM 928 N N . ASN A 1 122 ? 4.157 -7.367 2.918 1.00 95.62 122 ASN A N 1
ATOM 929 C CA . ASN A 1 122 ? 4.756 -7.728 1.646 1.00 95.62 122 ASN A CA 1
ATOM 930 C C . ASN A 1 122 ? 3.873 -8.784 0.983 1.00 95.62 122 ASN A C 1
ATOM 932 O O . ASN A 1 122 ? 3.249 -9.591 1.675 1.00 95.62 122 ASN A O 1
ATOM 936 N N . SER A 1 123 ? 3.846 -8.817 -0.346 1.00 94.00 123 SER A N 1
ATOM 937 C CA . SER A 1 123 ? 3.243 -9.931 -1.072 1.00 94.00 123 SER A CA 1
ATOM 938 C C . SER A 1 123 ? 4.056 -10.382 -2.270 1.00 94.00 123 SER A C 1
ATOM 940 O O . SER A 1 123 ? 4.852 -9.611 -2.813 1.00 94.00 123 SER A O 1
ATOM 942 N N . VAL A 1 124 ? 3.853 -11.641 -2.657 1.00 93.56 124 VAL A N 1
ATOM 943 C CA . VAL A 1 124 ? 4.490 -12.273 -3.815 1.00 93.56 124 VAL A CA 1
ATOM 944 C C . VAL A 1 124 ? 3.422 -12.962 -4.668 1.00 93.56 124 VAL A C 1
ATOM 946 O O . VAL A 1 124 ? 2.612 -13.726 -4.150 1.00 93.56 124 VAL A O 1
ATOM 949 N N . GLU A 1 125 ? 3.421 -12.705 -5.976 1.00 90.94 125 GLU A N 1
ATOM 950 C CA . GLU A 1 125 ? 2.602 -13.401 -6.980 1.00 90.94 125 GLU A CA 1
ATOM 951 C C . GLU A 1 125 ? 3.484 -13.730 -8.197 1.00 90.94 125 GLU A C 1
ATOM 953 O O . GLU A 1 125 ? 3.705 -12.907 -9.090 1.00 90.94 125 GLU A O 1
ATOM 958 N N . GLY A 1 126 ? 4.077 -14.927 -8.201 1.00 90.00 126 GLY A N 1
ATOM 959 C CA . GLY A 1 126 ? 5.096 -15.293 -9.187 1.00 90.00 126 GLY A CA 1
ATOM 960 C C . GLY A 1 126 ? 6.314 -14.352 -9.113 1.00 90.00 126 GLY A C 1
ATOM 961 O O . GLY A 1 126 ? 6.904 -14.219 -8.043 1.00 90.00 126 GLY A O 1
ATOM 962 N N . PRO A 1 127 ? 6.724 -13.692 -10.216 1.00 85.75 127 PRO A N 1
ATOM 963 C CA . PRO A 1 127 ? 7.824 -12.730 -10.200 1.00 85.75 127 PRO A CA 1
ATOM 964 C C . PRO A 1 127 ? 7.404 -11.338 -9.699 1.00 85.75 127 PRO A C 1
ATOM 966 O O . PRO A 1 127 ? 8.241 -10.440 -9.677 1.00 85.75 127 PRO A O 1
ATOM 969 N N . VAL A 1 128 ? 6.131 -11.109 -9.366 1.00 85.38 128 VAL A N 1
ATOM 970 C CA . VAL A 1 128 ? 5.635 -9.813 -8.883 1.00 85.38 128 VAL A CA 1
ATOM 971 C C . VAL A 1 128 ? 5.761 -9.759 -7.368 1.00 85.38 128 VAL A C 1
ATOM 973 O O . VAL A 1 128 ? 5.339 -10.680 -6.674 1.00 85.38 128 VAL A O 1
ATOM 976 N N . VAL A 1 129 ? 6.320 -8.667 -6.860 1.00 90.25 129 VAL A N 1
ATOM 977 C CA . VAL A 1 129 ? 6.367 -8.343 -5.437 1.00 90.25 129 VAL A CA 1
ATOM 978 C C . VAL A 1 129 ? 5.650 -7.027 -5.180 1.00 90.25 129 VAL A C 1
ATOM 980 O O . VAL A 1 129 ? 5.674 -6.111 -6.002 1.00 90.25 129 VAL A O 1
ATOM 983 N N . SER A 1 130 ? 5.017 -6.906 -4.024 1.00 90.62 130 SER A N 1
ATOM 984 C CA . SER A 1 130 ? 4.497 -5.624 -3.563 1.00 90.62 130 SER A CA 1
ATOM 985 C C . SER A 1 130 ? 4.728 -5.432 -2.077 1.00 90.62 130 SER A C 1
ATOM 987 O O . SER A 1 130 ? 4.901 -6.396 -1.334 1.00 90.62 130 SER A O 1
ATOM 989 N N . THR A 1 131 ? 4.744 -4.176 -1.651 1.00 95.50 131 THR A N 1
ATOM 990 C CA . THR A 1 131 ? 4.795 -3.796 -0.247 1.00 95.50 131 THR A CA 1
ATOM 991 C C . THR A 1 131 ? 3.885 -2.606 0.013 1.00 95.50 131 THR A C 1
ATOM 993 O O . THR A 1 131 ? 3.758 -1.706 -0.825 1.00 95.50 131 THR A O 1
ATOM 996 N N . ILE A 1 132 ? 3.214 -2.623 1.161 1.00 95.06 132 ILE A N 1
ATOM 997 C CA . ILE A 1 132 ? 2.359 -1.532 1.624 1.00 95.06 132 ILE A CA 1
ATOM 998 C C . ILE A 1 132 ? 2.772 -1.160 3.039 1.00 95.06 132 ILE A C 1
ATOM 1000 O O . ILE A 1 132 ? 2.809 -2.023 3.912 1.00 95.06 132 ILE A O 1
ATOM 1004 N N . HIS A 1 133 ? 2.988 0.134 3.275 1.00 95.19 133 HIS A N 1
ATOM 1005 C CA . HIS A 1 133 ? 3.222 0.697 4.604 1.00 95.19 133 HIS A CA 1
ATOM 1006 C C . HIS A 1 133 ? 2.180 1.767 4.921 1.00 95.19 133 HIS A C 1
ATOM 1008 O O . HIS A 1 133 ? 1.971 2.711 4.145 1.00 95.19 133 HIS A O 1
ATOM 1014 N N . ILE A 1 134 ? 1.519 1.632 6.068 1.00 94.38 134 ILE A N 1
ATOM 1015 C CA . ILE A 1 134 ? 0.445 2.525 6.495 1.00 94.38 134 ILE A CA 1
ATOM 1016 C C . ILE A 1 134 ? 0.774 3.088 7.868 1.00 94.38 134 ILE A C 1
ATOM 1018 O O . ILE A 1 134 ? 0.905 2.358 8.847 1.00 94.38 134 ILE A O 1
ATOM 1022 N N . THR A 1 135 ? 0.870 4.413 7.901 1.00 94.06 135 THR A N 1
ATOM 1023 C CA . THR A 1 135 ? 0.787 5.227 9.110 1.00 94.06 135 THR A CA 1
ATOM 1024 C C . THR A 1 135 ? -0.635 5.796 9.133 1.00 94.06 135 THR A C 1
ATOM 1026 O O . THR A 1 135 ? -0.934 6.614 8.254 1.00 94.06 135 THR A O 1
ATOM 1029 N N . PRO A 1 136 ? -1.518 5.267 9.998 1.00 89.81 136 PRO A N 1
ATOM 1030 C CA . PRO A 1 136 ? -2.909 5.687 10.086 1.00 89.81 136 PRO A CA 1
ATOM 1031 C C . PRO A 1 136 ? -3.077 7.107 10.640 1.00 89.81 136 PRO A C 1
ATOM 1033 O O . PRO A 1 136 ? -2.149 7.604 11.319 1.00 89.81 136 PRO A O 1
#

Foldseek 3Di:
DKKKKKQDDDDDDDDDPVVVCVVPVDFWDWDWAPVVDPDIDIDIDGNVPPPPDDDPPPCDPVNDMDMDIDDDDPDDPVLLVLFACVNDVFQVSSCVVSCVCVVPVQWDKDKHHDPRGWIKIWTDDPSMIMIDTDDD